Protein AF-A0A969JQ52-F1 (afdb_monomer_lite)

Sequence (68 aa):
MRILRTAGVGESQIDEKISDLEELTNPSVGLAAHSGQVDVRIVATAETKEQANARRLARFTQRRRRLR

pLDDT: mean 76.43, std 9.54, range [47.84, 89.19]

Foldseek 3Di:
DDKDKDFPDDPVVVCVVCVVQCPDPAQHWDWDDDDRIIIIDTRGDDPDPVVRVVSVVVVVVVCVVVVD

Secondary structure (DSSP, 8-state):
-EEEEEESS-HHHHHHHHHHHHS-SSSEEEEEEETTEEEEEEE---SSHHHHHHHHHHHHHHHHTT--

Structure (mmCIF, N/CA/C/O backbone):
data_AF-A0A969JQ52-F1
#
_entry.id   AF-A0A969JQ52-F1
#
loop_
_atom_site.group_PDB
_atom_site.id
_atom_site.type_symbol
_atom_site.label_atom_id
_atom_site.label_alt_id
_atom_site.label_comp_id
_atom_site.label_asym_id
_atom_site.label_entity_id
_atom_site.label_seq_id
_atom_site.pdbx_PDB_ins_code
_atom_site.Cartn_x
_atom_site.Cartn_y
_atom_site.Cartn_z
_atom_site.occupancy
_atom_site.B_iso_or_equiv
_atom_site.auth_seq_id
_atom_site.auth_comp_id
_atom_site.auth_asym_id
_atom_site.auth_atom_id
_atom_site.pdbx_PDB_model_num
ATOM 1 N N . MET A 1 1 ? -0.731 -5.268 8.298 1.00 68.94 1 MET A N 1
ATOM 2 C CA . MET A 1 1 ? -0.117 -4.899 7.006 1.00 68.94 1 MET A CA 1
ATOM 3 C C . MET A 1 1 ? 0.095 -6.163 6.193 1.00 68.94 1 MET A C 1
ATOM 5 O O . MET A 1 1 ? 0.408 -7.184 6.795 1.00 68.94 1 MET A O 1
ATOM 9 N N . ARG A 1 2 ? -0.113 -6.129 4.872 1.00 78.88 2 ARG A N 1
ATOM 10 C CA . ARG A 1 2 ? 0.178 -7.267 3.986 1.00 78.88 2 ARG A CA 1
ATOM 11 C C . ARG A 1 2 ? 0.955 -6.781 2.764 1.00 78.88 2 ARG A C 1
ATOM 13 O O . ARG A 1 2 ? 0.622 -5.728 2.233 1.00 78.88 2 ARG A O 1
ATOM 20 N N . ILE A 1 3 ? 1.973 -7.541 2.364 1.00 80.12 3 ILE A N 1
ATOM 21 C CA . ILE A 1 3 ? 2.837 -7.242 1.215 1.00 80.12 3 ILE A CA 1
ATOM 22 C C . ILE A 1 3 ? 2.605 -8.321 0.163 1.00 80.12 3 ILE A C 1
ATOM 24 O O . ILE A 1 3 ? 2.634 -9.513 0.484 1.00 80.12 3 ILE A O 1
ATOM 28 N N . LEU A 1 4 ? 2.356 -7.906 -1.073 1.00 75.62 4 LEU A N 1
ATOM 29 C CA . LEU A 1 4 ? 2.283 -8.785 -2.226 1.00 75.62 4 LEU A CA 1
ATOM 30 C C . LEU A 1 4 ? 3.502 -8.538 -3.103 1.00 75.62 4 LEU A C 1
ATOM 32 O O . LEU A 1 4 ? 3.680 -7.445 -3.619 1.00 75.62 4 LEU A O 1
ATOM 36 N N . ARG A 1 5 ? 4.316 -9.572 -3.267 1.00 79.25 5 ARG A N 1
ATOM 37 C CA . ARG A 1 5 ? 5.496 -9.539 -4.120 1.00 79.25 5 ARG A CA 1
ATOM 38 C C . ARG A 1 5 ? 5.116 -10.019 -5.508 1.00 79.25 5 ARG A C 1
ATOM 40 O O . ARG A 1 5 ? 4.642 -11.144 -5.657 1.00 79.25 5 ARG A O 1
ATOM 47 N N . THR A 1 6 ? 5.310 -9.168 -6.500 1.00 72.69 6 THR A N 1
ATOM 48 C CA . THR A 1 6 ? 5.112 -9.491 -7.913 1.00 72.69 6 THR A CA 1
ATOM 49 C C . THR A 1 6 ? 6.463 -9.458 -8.617 1.00 72.69 6 THR A C 1
ATOM 51 O O . THR A 1 6 ? 7.287 -8.588 -8.355 1.00 72.69 6 THR A O 1
ATOM 54 N N . ALA A 1 7 ? 6.726 -10.454 -9.457 1.00 68.31 7 ALA A N 1
ATOM 55 C CA . ALA A 1 7 ? 7.950 -10.560 -10.243 1.00 68.31 7 ALA A CA 1
ATOM 56 C C . ALA A 1 7 ? 7.558 -10.806 -11.703 1.00 68.31 7 ALA A C 1
ATOM 58 O O . ALA A 1 7 ? 6.630 -11.573 -11.963 1.00 68.31 7 ALA A O 1
ATOM 59 N N . GLY A 1 8 ? 8.232 -10.139 -12.641 1.00 65.88 8 GLY A N 1
ATOM 60 C CA . GLY A 1 8 ? 7.986 -10.304 -14.081 1.00 65.88 8 GLY A CA 1
ATOM 61 C C . GLY A 1 8 ? 6.789 -9.537 -14.659 1.00 65.88 8 GLY A C 1
ATOM 62 O O . GLY A 1 8 ? 6.539 -9.643 -15.855 1.00 65.88 8 GLY A O 1
ATOM 63 N N . VAL A 1 9 ? 6.072 -8.745 -13.857 1.00 68.62 9 VAL A N 1
ATOM 64 C CA . VAL A 1 9 ? 5.079 -7.775 -14.350 1.00 68.62 9 VAL A CA 1
ATOM 65 C C . VAL A 1 9 ? 5.718 -6.392 -14.292 1.00 68.62 9 VAL A C 1
ATOM 67 O O . VAL A 1 9 ? 6.271 -6.018 -13.259 1.00 68.62 9 VAL A O 1
ATOM 70 N N . GLY A 1 10 ? 5.683 -5.661 -15.409 1.00 69.25 10 GLY A N 1
ATOM 71 C CA . GLY A 1 10 ? 6.262 -4.322 -15.494 1.00 69.25 10 GLY A CA 1
ATOM 72 C C . GLY A 1 10 ? 5.616 -3.374 -14.486 1.00 69.25 10 GLY A C 1
ATOM 73 O O . GLY A 1 10 ? 4.395 -3.371 -14.337 1.00 69.25 10 GLY A O 1
ATOM 74 N N . GLU A 1 11 ? 6.440 -2.567 -13.821 1.00 71.94 11 GLU A N 1
ATOM 75 C CA . GLU A 1 11 ? 6.019 -1.603 -12.800 1.00 71.94 11 GLU A CA 1
ATOM 76 C C . GLU A 1 11 ? 4.873 -0.719 -13.288 1.00 71.94 11 GLU A C 1
ATOM 78 O O . GLU A 1 11 ? 3.833 -0.668 -12.642 1.00 71.94 11 GLU A O 1
ATOM 83 N N . SER A 1 12 ? 5.000 -0.162 -14.494 1.00 73.50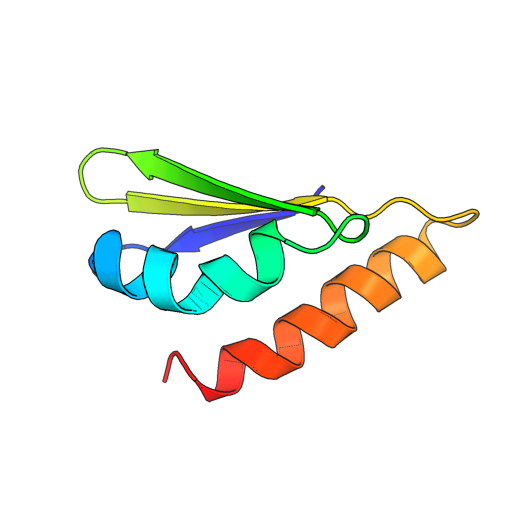 12 SER A N 1
ATOM 84 C CA . SER A 1 12 ? 3.980 0.688 -15.114 1.00 73.50 12 SER A CA 1
ATOM 85 C C . SER A 1 12 ? 2.626 -0.009 -15.276 1.00 73.50 12 SER A C 1
ATOM 87 O O . SER A 1 12 ? 1.587 0.618 -15.120 1.00 73.50 12 SER A O 1
ATOM 89 N N . GLN A 1 13 ? 2.605 -1.323 -15.536 1.00 76.56 13 GLN A N 1
ATOM 90 C CA . GLN A 1 13 ? 1.340 -2.057 -15.639 1.00 76.56 13 GLN A CA 1
ATOM 91 C C . GLN A 1 13 ? 0.677 -2.253 -14.280 1.00 76.56 13 GLN A C 1
ATOM 93 O O . GLN A 1 13 ? -0.546 -2.347 -14.211 1.00 76.56 13 GLN A O 1
ATOM 98 N N . ILE A 1 14 ? 1.462 -2.402 -13.212 1.00 75.88 14 ILE A N 1
ATOM 99 C CA . ILE A 1 14 ? 0.912 -2.523 -11.863 1.00 75.88 14 ILE A CA 1
ATOM 100 C C . ILE A 1 14 ? 0.442 -1.153 -11.399 1.00 75.88 14 ILE A C 1
ATOM 102 O O . ILE A 1 14 ? -0.678 -1.071 -10.912 1.00 75.88 14 ILE A O 1
ATOM 106 N N . ASP A 1 15 ? 1.251 -0.118 -11.611 1.00 77.62 15 ASP A N 1
ATOM 107 C CA . ASP A 1 15 ? 0.966 1.276 -11.282 1.00 77.62 15 ASP A CA 1
ATOM 108 C C . ASP A 1 15 ? -0.375 1.732 -11.877 1.00 77.62 15 ASP A C 1
ATOM 110 O O . ASP A 1 15 ? -1.315 2.022 -11.137 1.00 77.62 15 ASP A O 1
ATOM 114 N N . GLU A 1 16 ? -0.567 1.590 -13.194 1.00 80.62 16 GLU A N 1
ATOM 115 C CA . GLU A 1 16 ? -1.855 1.873 -13.851 1.00 80.62 16 GLU A CA 1
ATOM 116 C C . GLU A 1 16 ? -3.013 1.035 -13.281 1.00 80.62 16 GLU A C 1
ATOM 118 O O . GLU A 1 16 ? -4.161 1.478 -13.201 1.00 80.62 16 GLU A O 1
ATOM 123 N N . LYS A 1 17 ? -2.735 -0.209 -12.876 1.00 76.25 17 LYS A N 1
ATOM 124 C CA . LYS A 1 17 ? -3.739 -1.122 -12.315 1.00 76.25 17 LYS A CA 1
ATOM 125 C C . LYS A 1 17 ? -4.024 -0.879 -10.840 1.00 76.25 17 LYS A C 1
ATOM 127 O O . LYS A 1 17 ? -4.962 -1.518 -10.353 1.00 76.25 17 LYS A O 1
ATOM 132 N N . ILE A 1 18 ? -3.252 -0.073 -10.120 1.00 76.75 18 ILE A N 1
ATOM 133 C CA . ILE A 1 18 ? -3.488 0.212 -8.700 1.00 76.75 18 ILE A CA 1
ATOM 134 C C . ILE A 1 18 ? -3.608 1.702 -8.390 1.00 76.75 18 ILE A C 1
ATOM 136 O O . ILE A 1 18 ? -3.900 2.018 -7.244 1.00 76.75 18 ILE A O 1
ATOM 140 N N . SER A 1 19 ? -3.444 2.588 -9.373 1.00 80.94 1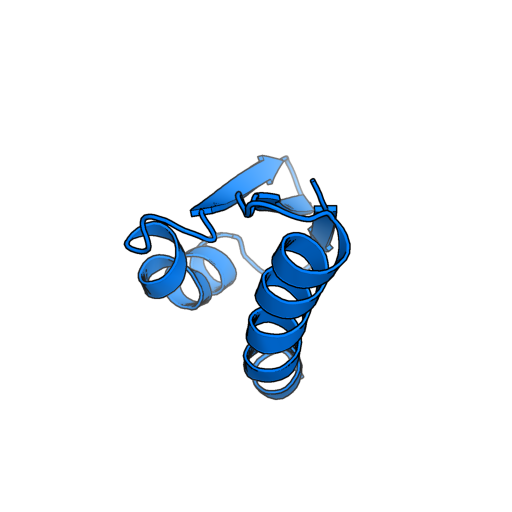9 SER A N 1
ATOM 141 C CA . SER A 1 19 ? -3.570 4.040 -9.209 1.00 80.94 19 SER A CA 1
ATOM 142 C C . SER A 1 19 ? -4.907 4.436 -8.559 1.00 80.94 19 SER A C 1
ATOM 144 O O . SER A 1 19 ? -4.932 5.182 -7.586 1.00 80.94 19 SER A O 1
ATOM 146 N N . ASP A 1 20 ? -6.014 3.796 -8.955 1.00 79.69 20 ASP A N 1
ATOM 147 C CA . ASP A 1 20 ? -7.339 3.966 -8.329 1.00 79.69 20 ASP A CA 1
ATOM 148 C C . ASP A 1 20 ? -7.400 3.515 -6.858 1.00 79.69 20 ASP A C 1
ATOM 150 O O . ASP A 1 20 ? -8.297 3.899 -6.108 1.00 79.69 20 ASP A O 1
ATOM 154 N N . LEU A 1 21 ? -6.479 2.648 -6.439 1.00 74.88 21 LEU A N 1
ATOM 155 C CA . LEU A 1 21 ? -6.365 2.173 -5.063 1.00 74.88 21 LEU A CA 1
ATOM 156 C C . LEU A 1 21 ? -5.475 3.076 -4.204 1.00 74.88 21 LEU A C 1
ATOM 158 O O . LEU A 1 21 ? -5.636 3.065 -2.984 1.00 74.88 21 LEU A O 1
ATOM 162 N N . GLU A 1 22 ? -4.560 3.833 -4.807 1.00 79.19 22 GLU A N 1
ATOM 163 C CA . GLU A 1 22 ? -3.743 4.829 -4.103 1.00 79.19 22 GLU A CA 1
ATOM 164 C C . GLU A 1 22 ? -4.565 6.075 -3.739 1.00 79.19 22 GLU A C 1
ATOM 166 O O . GLU A 1 22 ? -4.317 6.702 -2.711 1.00 79.19 22 GLU A O 1
ATOM 171 N N . GLU A 1 23 ? -5.621 6.371 -4.505 1.00 81.88 23 GLU A N 1
ATOM 172 C CA . GLU A 1 23 ? -6.585 7.439 -4.197 1.00 81.88 23 GLU A CA 1
ATOM 173 C C . GLU A 1 23 ? -7.476 7.129 -2.977 1.00 81.88 23 GLU A C 1
ATOM 175 O O . GLU A 1 23 ? -8.134 8.012 -2.419 1.00 81.88 23 GLU A O 1
ATOM 180 N N . LEU A 1 24 ? -7.517 5.871 -2.528 1.00 76.44 24 LEU A N 1
ATOM 181 C CA . LEU A 1 24 ? -8.340 5.464 -1.395 1.00 76.44 24 LEU A CA 1
ATOM 182 C C . LEU A 1 24 ? -7.684 5.828 -0.061 1.00 76.44 24 LEU A C 1
ATOM 184 O O . LEU A 1 24 ? -6.577 5.411 0.272 1.00 76.44 24 LEU A O 1
ATOM 188 N N . THR A 1 25 ? -8.451 6.496 0.799 1.00 78.38 25 THR A N 1
ATOM 189 C CA . THR A 1 25 ? -7.985 6.854 2.145 1.00 78.38 25 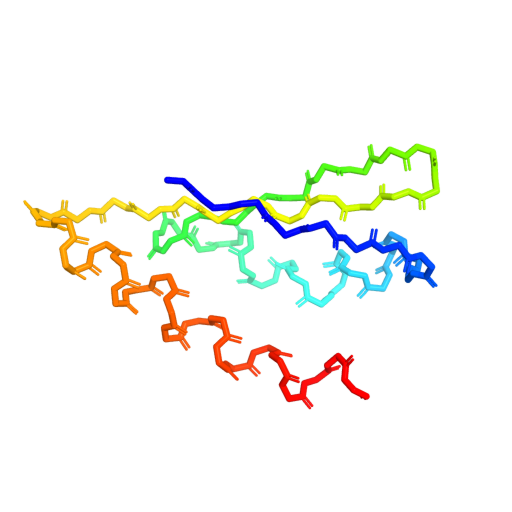THR A CA 1
ATOM 190 C C . THR A 1 25 ? -7.850 5.630 3.058 1.00 78.38 25 THR A C 1
ATOM 192 O O . THR A 1 25 ? -6.987 5.603 3.932 1.00 78.38 25 THR A O 1
ATOM 195 N N . ASN A 1 26 ? -8.704 4.609 2.890 1.00 82.00 26 ASN A N 1
ATOM 196 C CA . ASN A 1 26 ? -8.666 3.378 3.685 1.00 82.00 26 ASN A CA 1
ATOM 197 C C . ASN A 1 26 ? -9.506 2.245 3.048 1.00 82.00 26 ASN A C 1
ATOM 199 O O . ASN A 1 26 ? -10.734 2.360 2.990 1.00 82.00 26 ASN A O 1
ATOM 203 N N . PRO A 1 27 ? -8.908 1.108 2.650 1.00 82.31 27 PRO A N 1
ATOM 204 C CA . PRO A 1 27 ? -7.503 0.734 2.823 1.00 82.31 27 PRO A CA 1
ATOM 205 C C . PRO A 1 27 ? -6.563 1.505 1.890 1.00 82.31 27 PRO A C 1
ATOM 207 O O . PRO A 1 27 ? -6.840 1.590 0.700 1.00 82.31 27 PRO A O 1
ATOM 210 N N . SER A 1 28 ? -5.454 2.014 2.427 1.00 84.38 28 SER A N 1
ATOM 211 C CA . SER A 1 28 ? -4.393 2.645 1.640 1.00 84.38 28 SER A CA 1
ATOM 212 C C . SER A 1 28 ? -3.537 1.571 0.978 1.00 84.38 28 SER A C 1
ATOM 214 O O . SER A 1 28 ? -3.109 0.601 1.624 1.00 84.38 28 SER A O 1
ATOM 216 N N . VAL A 1 29 ? -3.283 1.748 -0.310 1.00 83.62 29 VAL A N 1
ATOM 217 C CA . VAL A 1 29 ? -2.387 0.901 -1.091 1.00 83.62 29 VAL A CA 1
ATOM 218 C C . VAL A 1 29 ? -1.187 1.739 -1.499 1.00 83.62 29 VAL A C 1
ATOM 220 O O . VAL A 1 29 ? -1.337 2.920 -1.776 1.00 83.62 29 VAL A O 1
ATOM 223 N N . GLY A 1 30 ? -0.001 1.142 -1.474 1.00 82.75 30 GLY A N 1
ATOM 224 C CA . GLY A 1 30 ? 1.197 1.773 -2.012 1.00 82.75 30 GLY A CA 1
ATOM 225 C C . GLY A 1 30 ? 2.044 0.763 -2.764 1.00 82.75 30 GLY A C 1
ATOM 226 O O . GLY A 1 30 ? 2.183 -0.389 -2.325 1.00 82.75 30 GLY A O 1
ATOM 227 N N . LEU A 1 31 ? 2.605 1.199 -3.884 1.00 82.88 31 LEU A N 1
ATOM 228 C CA . LEU A 1 31 ? 3.610 0.453 -4.622 1.00 82.88 31 LEU A CA 1
ATOM 229 C C . LEU A 1 31 ? 5.010 0.688 -4.038 1.00 82.88 31 LEU A C 1
ATOM 231 O O . LEU A 1 31 ? 5.360 1.788 -3.620 1.00 82.88 31 LEU A O 1
ATOM 235 N N . ALA A 1 32 ? 5.840 -0.346 -4.033 1.00 82.94 32 ALA A N 1
ATOM 236 C CA . ALA A 1 32 ? 7.275 -0.219 -3.845 1.00 82.94 32 ALA A CA 1
ATOM 237 C C . ALA A 1 32 ? 7.979 -1.062 -4.904 1.00 82.94 32 ALA A C 1
ATOM 239 O O . ALA A 1 32 ? 8.015 -2.288 -4.812 1.00 82.94 32 ALA A O 1
ATOM 240 N N . ALA A 1 33 ? 8.513 -0.406 -5.926 1.00 77.56 33 ALA A N 1
ATOM 241 C CA . ALA A 1 33 ? 9.281 -1.077 -6.956 1.00 77.56 33 ALA A CA 1
ATOM 242 C C . ALA A 1 33 ? 10.754 -1.221 -6.566 1.00 77.56 33 ALA A C 1
ATOM 244 O O . ALA A 1 33 ? 11.373 -0.345 -5.960 1.00 77.56 33 ALA A O 1
ATOM 245 N N . HIS A 1 34 ? 11.305 -2.367 -6.929 1.00 78.75 34 HIS A N 1
ATOM 246 C CA . HIS A 1 34 ? 12.691 -2.768 -6.780 1.00 78.75 34 HIS A CA 1
ATOM 247 C C . HIS A 1 34 ? 13.180 -3.318 -8.128 1.00 78.75 34 HIS A C 1
ATOM 249 O O . HIS A 1 34 ? 12.382 -3.695 -8.988 1.00 78.75 34 HIS A O 1
ATOM 255 N N . SER A 1 35 ? 14.495 -3.408 -8.334 1.00 74.81 35 SER A N 1
ATOM 256 C CA . SER A 1 35 ? 15.059 -3.938 -9.584 1.00 74.81 35 SER A CA 1
ATOM 257 C C . SER A 1 35 ? 14.583 -5.374 -9.852 1.00 74.81 35 SER A C 1
ATOM 259 O O . SER A 1 35 ? 15.089 -6.325 -9.260 1.00 74.81 35 SER A O 1
ATOM 261 N N . GLY A 1 36 ? 13.597 -5.526 -10.744 1.00 74.25 36 GLY A N 1
ATOM 262 C CA . GLY A 1 36 ? 13.007 -6.812 -11.139 1.00 74.25 36 GLY A CA 1
ATOM 263 C C . GLY A 1 36 ? 11.847 -7.321 -10.269 1.00 74.25 36 GLY A C 1
ATOM 264 O O . GLY A 1 36 ? 11.319 -8.402 -10.542 1.00 74.25 36 GLY A O 1
ATOM 265 N N . GLN A 1 37 ? 11.421 -6.571 -9.251 1.00 79.50 37 GLN A N 1
ATOM 266 C CA . GLN A 1 37 ? 10.323 -6.949 -8.358 1.00 79.50 37 GLN A CA 1
ATOM 267 C C . GLN A 1 37 ? 9.496 -5.730 -7.968 1.00 79.50 37 GLN A C 1
ATOM 269 O O . GLN A 1 37 ? 10.032 -4.661 -7.723 1.00 79.50 37 GLN A O 1
ATOM 274 N N . VAL A 1 38 ? 8.187 -5.909 -7.845 1.00 81.94 38 VAL A N 1
ATOM 275 C CA . VAL A 1 38 ? 7.286 -4.862 -7.378 1.00 81.94 38 VAL A CA 1
ATOM 276 C C . VAL A 1 38 ? 6.476 -5.372 -6.195 1.00 81.94 38 VAL A C 1
ATOM 278 O O . VAL A 1 38 ? 5.816 -6.416 -6.268 1.00 81.94 38 VAL A O 1
ATOM 281 N N . ASP A 1 39 ? 6.515 -4.616 -5.106 1.00 85.25 39 ASP A N 1
ATOM 282 C CA . ASP A 1 39 ? 5.854 -4.911 -3.846 1.00 85.25 39 ASP A CA 1
ATOM 283 C C . ASP A 1 39 ? 4.610 -4.040 -3.693 1.00 85.25 39 ASP A C 1
ATOM 285 O O . ASP A 1 39 ? 4.697 -2.829 -3.518 1.00 85.25 39 ASP A O 1
ATOM 289 N N . VAL A 1 40 ? 3.432 -4.657 -3.679 1.00 82.88 40 VAL A N 1
ATOM 290 C CA . VAL A 1 40 ? 2.172 -3.965 -3.388 1.00 82.88 40 VAL A CA 1
ATOM 291 C C . VAL A 1 40 ? 1.874 -4.088 -1.899 1.00 82.88 40 VAL A C 1
ATOM 293 O O . VAL A 1 40 ? 1.654 -5.186 -1.373 1.00 82.88 40 VAL A O 1
ATOM 296 N N . ARG A 1 41 ? 1.858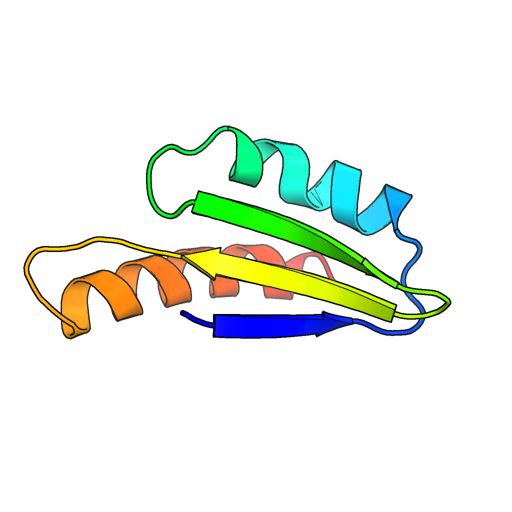 -2.959 -1.195 1.00 85.62 41 ARG A N 1
ATOM 297 C CA . ARG A 1 41 ? 1.606 -2.882 0.246 1.00 85.62 41 ARG A CA 1
ATOM 298 C C . ARG A 1 41 ? 0.170 -2.448 0.479 1.00 85.62 41 ARG A C 1
ATOM 300 O O . ARG A 1 41 ? -0.244 -1.398 0.011 1.00 85.62 41 ARG A O 1
ATOM 307 N N . ILE A 1 42 ? -0.584 -3.247 1.232 1.00 84.69 42 ILE A N 1
ATOM 308 C CA . ILE A 1 42 ? -1.974 -2.934 1.582 1.00 84.69 42 ILE A CA 1
ATOM 309 C C . ILE A 1 42 ? -2.071 -2.719 3.091 1.00 84.69 42 ILE A C 1
ATOM 311 O O . ILE A 1 42 ? -1.852 -3.634 3.907 1.00 84.69 42 ILE A O 1
ATOM 315 N N . VAL A 1 43 ? -2.444 -1.499 3.461 1.00 85.56 43 VAL A N 1
ATOM 316 C CA . VAL A 1 43 ? -2.682 -1.068 4.834 1.00 85.56 43 VAL A CA 1
ATOM 317 C C . VAL A 1 43 ? -4.167 -0.766 4.984 1.00 85.56 43 VAL A C 1
ATOM 319 O O . VAL A 1 43 ? -4.798 -0.176 4.125 1.00 85.56 43 VAL A O 1
ATOM 322 N N . ALA A 1 44 ? -4.758 -1.249 6.068 1.00 87.19 44 ALA A N 1
ATOM 323 C CA . ALA A 1 44 ? -6.169 -1.015 6.355 1.00 87.19 44 ALA A CA 1
ATOM 324 C C . ALA A 1 44 ? -6.295 -0.751 7.842 1.00 87.19 44 ALA A C 1
ATOM 326 O O . ALA A 1 44 ? -5.747 -1.535 8.629 1.00 87.19 44 ALA A O 1
ATOM 327 N N . THR A 1 45 ? -7.014 0.305 8.188 1.00 84.50 45 THR A N 1
ATOM 328 C CA . THR A 1 45 ? -7.283 0.702 9.569 1.00 84.50 45 THR A CA 1
ATOM 329 C C . THR A 1 45 ? -8.755 0.444 9.858 1.00 84.50 45 THR A C 1
ATOM 331 O O . THR A 1 45 ? -9.626 0.791 9.063 1.00 84.50 45 THR A O 1
ATOM 334 N N . ALA A 1 46 ? -9.055 -0.226 10.960 1.00 87.31 46 ALA A N 1
ATOM 335 C CA . ALA A 1 46 ? -10.421 -0.465 11.410 1.00 87.31 46 ALA A CA 1
ATOM 336 C C . ALA A 1 46 ? -10.417 -0.662 12.926 1.00 87.31 46 ALA A C 1
ATOM 338 O O . ALA A 1 46 ? -9.364 -0.922 13.508 1.00 87.31 46 ALA A O 1
ATOM 339 N N . GLU A 1 47 ? -11.596 -0.584 13.536 1.00 88.12 47 GLU A N 1
ATOM 340 C CA . GLU A 1 47 ? -11.783 -0.748 14.983 1.00 88.12 47 GLU A CA 1
ATOM 341 C C . GLU A 1 47 ? -11.404 -2.153 15.471 1.00 88.12 47 GLU A C 1
ATOM 343 O O . GLU A 1 47 ? -11.028 -2.341 16.622 1.00 88.12 47 GLU A O 1
ATOM 348 N N . THR A 1 48 ? -11.450 -3.148 14.581 1.00 89.19 48 THR A N 1
ATOM 349 C CA . THR A 1 48 ? -11.110 -4.542 14.888 1.00 89.19 48 THR A CA 1
ATOM 350 C C . THR A 1 48 ? -10.180 -5.139 13.836 1.00 89.19 48 THR A C 1
ATOM 352 O O . THR A 1 48 ? -10.162 -4.735 12.663 1.00 89.19 48 THR A O 1
ATOM 355 N N . LYS A 1 49 ? -9.398 -6.146 14.246 1.00 85.50 49 LYS A N 1
ATOM 356 C CA . LYS A 1 49 ? -8.496 -6.871 13.340 1.00 85.50 49 LYS A CA 1
ATOM 357 C C . LYS A 1 49 ? -9.277 -7.598 12.246 1.00 85.50 49 LYS A C 1
ATOM 359 O O . LYS A 1 49 ? -8.820 -7.610 11.101 1.00 85.50 49 LYS A O 1
ATOM 364 N N . GLU A 1 50 ? -10.446 -8.153 12.564 1.00 87.25 50 GLU A N 1
ATOM 365 C CA . GLU A 1 50 ? -11.323 -8.820 11.603 1.00 87.25 50 GLU A CA 1
ATOM 366 C C . GLU A 1 50 ? -11.828 -7.856 10.534 1.00 87.25 50 GLU A C 1
ATOM 368 O O . GLU A 1 50 ? -11.692 -8.155 9.350 1.00 87.25 50 GLU A O 1
ATOM 373 N N . GLN A 1 51 ? -12.320 -6.672 10.913 1.00 85.94 51 GLN A N 1
ATOM 374 C CA . GLN A 1 51 ? -12.769 -5.672 9.939 1.00 85.94 51 GLN A CA 1
ATOM 375 C C . GLN A 1 51 ? -11.618 -5.189 9.050 1.00 85.94 51 GLN A C 1
ATOM 377 O O . GLN A 1 51 ? -11.777 -5.074 7.833 1.00 85.94 51 GLN A O 1
ATOM 382 N N . ALA A 1 52 ? -10.435 -4.954 9.626 1.00 84.69 52 ALA A N 1
ATOM 383 C CA . AL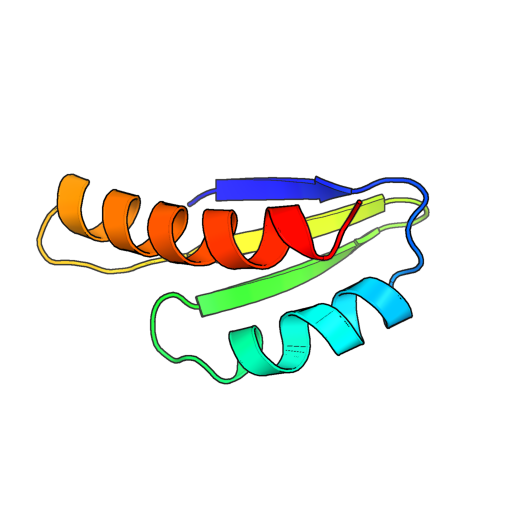A A 1 52 ? -9.259 -4.568 8.852 1.00 84.69 52 ALA A CA 1
ATOM 384 C C . ALA A 1 52 ? -8.853 -5.671 7.857 1.00 84.69 52 ALA A C 1
ATOM 386 O O . ALA A 1 52 ? -8.495 -5.380 6.715 1.00 84.69 52 ALA A O 1
ATOM 387 N N . ASN A 1 53 ? -8.927 -6.942 8.260 1.00 83.25 53 ASN A N 1
ATOM 388 C CA . ASN A 1 53 ? -8.648 -8.071 7.374 1.00 83.25 53 ASN A CA 1
ATOM 389 C C . ASN A 1 53 ? -9.723 -8.263 6.303 1.00 83.25 53 ASN A C 1
ATOM 391 O O . ASN A 1 53 ? -9.369 -8.475 5.144 1.00 83.25 53 ASN A O 1
ATOM 395 N N . ALA A 1 54 ? -11.002 -8.130 6.650 1.00 83.62 54 ALA A N 1
ATOM 396 C CA . ALA A 1 54 ? -12.110 -8.207 5.706 1.00 83.62 54 ALA A CA 1
ATOM 397 C C . ALA A 1 54 ? -11.989 -7.121 4.627 1.00 83.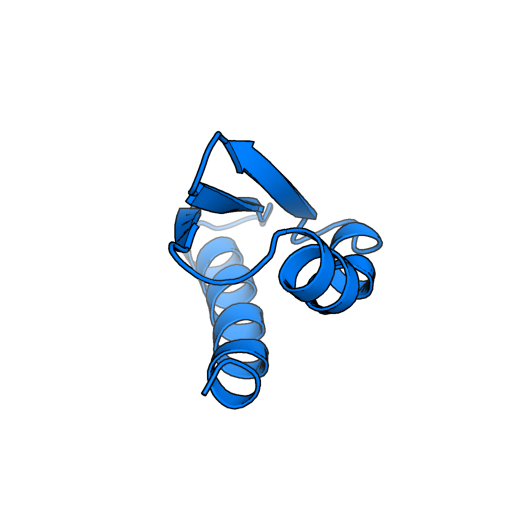62 54 ALA A C 1
ATOM 399 O O . ALA A 1 54 ? -12.096 -7.423 3.439 1.00 83.62 54 ALA A O 1
ATOM 400 N N . ARG A 1 55 ? -11.653 -5.881 5.013 1.00 82.94 55 ARG A N 1
ATOM 401 C CA . ARG A 1 55 ? -11.408 -4.776 4.070 1.00 82.94 55 ARG A CA 1
ATOM 402 C C . ARG A 1 55 ? -10.229 -5.056 3.134 1.00 82.94 55 ARG A C 1
ATOM 404 O O . ARG A 1 55 ? -10.346 -4.820 1.933 1.00 82.94 55 ARG A O 1
ATOM 411 N N . ARG A 1 56 ? -9.121 -5.616 3.643 1.00 81.56 56 ARG A N 1
ATOM 412 C CA . ARG A 1 56 ? -7.983 -6.038 2.796 1.00 81.56 56 ARG A CA 1
ATOM 413 C C . ARG A 1 56 ? -8.379 -7.145 1.818 1.00 81.56 56 ARG A C 1
ATOM 415 O O . ARG A 1 56 ? -8.011 -7.084 0.647 1.00 81.56 56 ARG A O 1
ATOM 422 N N . LEU A 1 57 ? -9.118 -8.153 2.286 1.00 74.31 57 LEU A N 1
ATOM 423 C CA . LEU A 1 57 ? -9.477 -9.326 1.488 1.00 74.31 57 LEU A CA 1
ATOM 424 C C . LEU A 1 57 ? -10.516 -9.002 0.409 1.00 74.31 57 LEU A C 1
ATOM 426 O O . LEU A 1 57 ? -10.351 -9.422 -0.734 1.00 74.31 57 LEU A O 1
ATOM 430 N N . ALA A 1 58 ? -11.543 -8.215 0.741 1.00 71.88 58 ALA A N 1
ATOM 431 C CA . ALA A 1 58 ? -12.575 -7.799 -0.207 1.00 71.88 58 ALA A CA 1
ATOM 432 C C . ALA A 1 58 ? -11.973 -7.090 -1.432 1.00 71.88 58 ALA A C 1
ATOM 434 O O . ALA A 1 58 ? -12.380 -7.341 -2.566 1.00 71.88 58 ALA A O 1
ATOM 435 N N . ARG A 1 59 ? -10.946 -6.258 -1.219 1.00 70.62 59 ARG A N 1
ATOM 436 C CA . ARG A 1 59 ? -10.251 -5.546 -2.301 1.00 70.62 59 ARG A CA 1
ATOM 437 C C . ARG A 1 59 ? -9.286 -6.445 -3.079 1.00 70.62 59 ARG A C 1
ATOM 439 O O . ARG A 1 59 ? -9.208 -6.340 -4.301 1.00 70.62 59 ARG A O 1
ATOM 446 N N . PHE A 1 60 ? -8.637 -7.399 -2.410 1.00 66.00 60 PHE A N 1
ATOM 447 C CA . PHE A 1 60 ? -7.763 -8.389 -3.050 1.00 66.00 60 PHE A CA 1
ATOM 448 C C . PHE A 1 60 ? -8.507 -9.298 -4.047 1.00 66.00 60 PHE A C 1
ATOM 450 O O . PHE A 1 60 ? -8.006 -9.565 -5.143 1.00 66.00 60 PHE A O 1
ATOM 457 N N . THR A 1 61 ? -9.724 -9.739 -3.708 1.00 60.47 61 THR A N 1
ATOM 458 C CA . THR A 1 61 ? -10.538 -10.614 -4.573 1.00 60.47 61 THR A CA 1
ATOM 459 C C . THR A 1 61 ? -10.915 -9.940 -5.893 1.00 60.47 61 THR A C 1
ATOM 461 O O . THR A 1 61 ? -10.955 -10.593 -6.936 1.00 60.47 61 THR A O 1
ATOM 464 N N . GLN A 1 62 ? -11.124 -8.622 -5.877 1.00 60.06 62 GLN A N 1
ATOM 465 C CA . GLN A 1 62 ? -11.486 -7.862 -7.070 1.00 60.06 62 GLN A CA 1
ATOM 466 C C . GLN A 1 62 ? -10.334 -7.783 -8.089 1.00 60.06 62 GLN A C 1
ATOM 468 O O . GLN A 1 62 ? -10.579 -7.847 -9.294 1.00 60.06 62 GLN A O 1
ATOM 473 N N . ARG A 1 63 ? -9.074 -7.711 -7.629 1.00 60.81 63 ARG A N 1
ATOM 474 C CA . ARG A 1 63 ? -7.898 -7.566 -8.511 1.00 60.81 63 ARG A CA 1
ATOM 475 C C . ARG A 1 63 ? -7.293 -8.896 -8.974 1.00 60.81 63 ARG A C 1
ATOM 477 O O . ARG A 1 63 ? -6.809 -8.958 -10.101 1.00 60.81 63 ARG A O 1
ATOM 484 N N . ARG A 1 64 ? -7.397 -9.991 -8.198 1.00 56.97 64 ARG A N 1
ATOM 485 C CA . ARG A 1 64 ? -6.917 -11.334 -8.622 1.00 56.97 64 ARG A CA 1
ATOM 486 C C . ARG A 1 64 ? -7.545 -11.835 -9.928 1.00 56.97 64 ARG A C 1
ATOM 488 O O . ARG A 1 64 ? -6.947 -12.676 -10.588 1.00 56.97 64 ARG A O 1
ATOM 495 N N . ARG A 1 65 ? -8.724 -11.327 -10.312 1.00 52.88 65 ARG A N 1
ATOM 496 C CA . ARG A 1 65 ? -9.373 -11.642 -11.600 1.00 52.88 65 ARG A CA 1
ATOM 497 C C . ARG A 1 65 ? -8.798 -10.863 -12.794 1.00 52.88 65 ARG A C 1
ATOM 499 O O . ARG A 1 65 ? -9.042 -11.277 -13.915 1.00 52.88 65 ARG A O 1
ATOM 506 N N . ARG A 1 66 ? -8.061 -9.764 -12.569 1.00 53.56 66 ARG A N 1
ATOM 507 C CA . ARG A 1 66 ? -7.500 -8.873 -13.614 1.00 53.56 66 ARG A CA 1
ATOM 508 C C . ARG A 1 66 ? -5.988 -9.037 -13.850 1.00 53.56 66 ARG A C 1
ATOM 510 O O . ARG A 1 66 ? -5.438 -8.364 -14.719 1.00 53.56 66 ARG A O 1
ATOM 517 N N . LEU A 1 67 ? -5.329 -9.862 -13.035 1.00 51.34 67 LEU A N 1
ATOM 518 C CA . LEU A 1 67 ? -3.894 -10.184 -13.095 1.00 51.34 67 LEU A CA 1
ATOM 519 C C . LEU A 1 67 ? -3.643 -11.636 -13.558 1.00 51.34 67 LEU A C 1
ATOM 521 O O . LEU A 1 67 ? -2.563 -12.172 -13.330 1.00 51.34 67 LEU A O 1
ATOM 525 N N . ARG A 1 68 ? -4.660 -12.286 -14.135 1.00 47.84 68 ARG A N 1
ATOM 526 C CA . ARG A 1 68 ? -4.524 -13.545 -14.876 1.00 47.84 68 ARG A CA 1
ATOM 527 C C . ARG A 1 68 ? -4.479 -13.257 -16.364 1.00 47.84 68 ARG A C 1
ATOM 529 O O . ARG A 1 68 ? -5.138 -12.269 -16.758 1.00 47.84 68 ARG A O 1
#

Radius of gyration: 12.06 Å; chains: 1; bounding box: 28×21×31 Å